Protein AF-A0A8T6WBG0-F1 (afdb_monomer)

Nearest PDB structures (foldseek):
  9izx-assembly1_D  TM=9.378E-01  e=7.095E-06  Homo sapiens
  9izv-assembly1_B  TM=9.318E-01  e=7.596E-06  Homo sapiens
  9izv-assembly1_D  TM=9.384E-01  e=1.143E-05  Homo sapiens
  9izx-assembly1_A  TM=9.392E-01  e=1.607E-05  Homo sapiens
  9izu-assembly1_D  TM=9.384E-01  e=1.720E-05  Homo sapiens

pLDDT: mean 95.85, std 5.96, range [59.31, 98.56]

Radius of gyration: 17.57 Å; Cα contacts (8 Å, |Δi|>4): 74; chains: 1; bounding box: 37×31×40 Å

Mean predicted aligned error: 3.53 Å

Sequence (93 aa):
MESKSEKILDVINPATQKLLAKVPVSTREEIDEAVKVARETFPMWRNTTPVARARYLFRLKELMEEHFEEVSRIQTMEHGKTIDESRGETRRG

Secondary structure (DSSP, 8-state):
-----S-EEEEE-TTT--EEEEEE---HHHHHHHHHHHHHHHHHHHHS-HHHHHHHHHHHHHHHHHTHHHHHHHHHHHH---HHHHHHHHHH-

Solvent-accessible surface area (backbone atoms only — not comparable to full-atom values): 5418 Å² total; per-residue (Å²): 134,82,82,89,41,90,48,71,43,78,41,48,22,69,83,77,71,42,81,74,49,77,45,67,49,79,42,72,68,58,51,52,49,52,52,49,53,52,61,71,47,40,68,59,61,70,66,48,51,71,70,61,54,46,53,57,53,51,52,49,50,51,51,50,61,76,42,38,70,59,55,15,47,49,47,18,44,62,70,52,50,54,61,69,56,25,44,54,45,65,72,71,103

Foldseek 3Di:
DDAPAPDKDFQAQPVPRDTDDIDGDHDPVNVVVVVVVCVVCVVVVVPPDPVRVVVVVVVVVVVLVVCVQVQLVVCCRRPVDDSVVSSVVSVPD

Structure (mmCIF, N/CA/C/O backbone):
data_AF-A0A8T6WBG0-F1
#
_entry.id   AF-A0A8T6WBG0-F1
#
loop_
_atom_site.group_PDB
_atom_site.id
_atom_site.type_symbol
_atom_site.label_atom_id
_atom_site.label_alt_id
_atom_site.label_comp_id
_atom_site.label_asym_id
_atom_site.label_entity_id
_atom_site.label_seq_id
_atom_site.pdbx_PDB_ins_code
_atom_site.Cartn_x
_atom_site.Cartn_y
_atom_site.Cartn_z
_atom_site.occupancy
_atom_site.B_iso_or_equiv
_atom_site.auth_seq_id
_atom_site.auth_comp_id
_atom_site.auth_asym_id
_atom_site.auth_atom_id
_atom_site.pdbx_PDB_model_num
ATOM 1 N N . MET A 1 1 ? 14.250 0.655 6.936 1.00 61.00 1 MET A N 1
ATOM 2 C CA . MET A 1 1 ? 14.725 1.979 7.386 1.00 61.00 1 MET A CA 1
ATOM 3 C C . MET A 1 1 ? 13.539 2.645 8.051 1.00 61.00 1 MET A C 1
ATOM 5 O O . MET A 1 1 ? 12.471 2.624 7.453 1.00 61.00 1 MET A O 1
ATOM 9 N N . GLU A 1 2 ? 13.683 3.117 9.283 1.00 83.88 2 GLU A N 1
ATOM 10 C CA . GLU A 1 2 ? 12.610 3.841 9.975 1.00 83.88 2 GLU A CA 1
ATOM 11 C C . GLU A 1 2 ? 12.614 5.315 9.552 1.00 83.88 2 GLU A C 1
ATOM 13 O O . GLU A 1 2 ? 13.666 5.844 9.182 1.00 83.88 2 GLU A O 1
ATOM 18 N N . SER A 1 3 ? 11.443 5.959 9.570 1.00 92.19 3 SER A N 1
ATOM 19 C CA . SER A 1 3 ? 11.332 7.387 9.257 1.00 92.19 3 SER A CA 1
ATOM 20 C C . SER A 1 3 ? 11.971 8.234 10.360 1.00 92.19 3 SER A C 1
ATOM 22 O O . SER A 1 3 ? 11.879 7.902 11.540 1.00 92.19 3 SER A O 1
ATOM 24 N N . LYS A 1 4 ? 12.587 9.353 9.979 1.00 93.12 4 LYS A N 1
ATOM 25 C CA . LYS A 1 4 ? 13.127 10.385 10.877 1.00 93.12 4 LYS A CA 1
ATOM 26 C C . LYS A 1 4 ? 12.091 11.451 11.243 1.00 93.12 4 LYS A C 1
ATOM 28 O O . LYS A 1 4 ? 12.450 12.478 11.812 1.00 93.12 4 LYS A O 1
ATOM 33 N N . SER A 1 5 ? 10.828 11.254 10.872 1.00 95.12 5 SER A N 1
ATOM 34 C CA . SER A 1 5 ? 9.773 12.217 11.153 1.00 95.12 5 SER A CA 1
ATOM 35 C C . SER A 1 5 ? 9.450 12.304 12.641 1.00 95.12 5 SER A C 1
ATOM 37 O O . SER A 1 5 ? 9.198 11.299 13.301 1.00 95.12 5 SER A O 1
ATOM 39 N N . GLU A 1 6 ? 9.366 13.531 13.146 1.00 94.50 6 GLU A N 1
ATOM 40 C CA . GLU A 1 6 ? 8.837 13.827 14.481 1.00 94.50 6 GLU A CA 1
ATOM 41 C C . GLU A 1 6 ? 7.300 13.912 14.487 1.00 94.50 6 GLU A C 1
ATOM 43 O O . GLU A 1 6 ? 6.671 13.913 15.546 1.00 94.50 6 GLU A O 1
ATOM 48 N N . LYS A 1 7 ? 6.669 13.980 13.305 1.00 96.50 7 LYS A N 1
ATOM 49 C CA . LYS A 1 7 ? 5.216 14.083 13.167 1.00 96.50 7 LYS A CA 1
ATOM 50 C C . LYS A 1 7 ? 4.615 1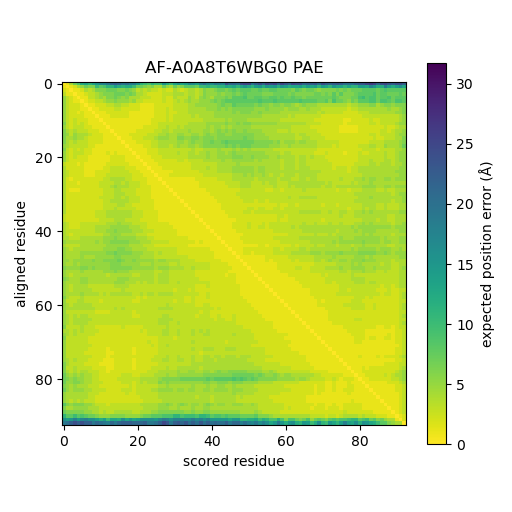2.708 12.902 1.00 96.50 7 LYS A C 1
ATOM 52 O O . LYS A 1 7 ? 4.796 12.135 11.832 1.00 96.50 7 LYS A O 1
ATOM 57 N N . ILE A 1 8 ? 3.817 12.233 13.850 1.00 96.81 8 ILE A N 1
ATOM 58 C CA . ILE A 1 8 ? 3.097 10.960 13.771 1.00 96.81 8 ILE A CA 1
ATOM 59 C C . ILE A 1 8 ? 1.595 11.221 13.622 1.00 96.81 8 ILE A C 1
ATOM 61 O O . ILE A 1 8 ? 1.053 12.118 14.269 1.00 96.81 8 ILE A O 1
ATOM 65 N N . LEU A 1 9 ? 0.929 10.444 12.769 1.00 97.06 9 LEU A N 1
ATOM 66 C CA . LEU A 1 9 ? -0.524 10.408 12.634 1.00 97.06 9 LEU A CA 1
ATOM 67 C C . LEU A 1 9 ? -1.075 9.121 13.234 1.00 97.06 9 LEU A C 1
ATOM 69 O O . LEU A 1 9 ? -0.549 8.033 12.998 1.00 97.06 9 LEU A O 1
ATOM 73 N N . ASP A 1 10 ? -2.172 9.261 13.962 1.00 97.62 10 ASP A N 1
ATOM 74 C CA . ASP A 1 10 ? -2.951 8.137 14.452 1.00 97.62 10 ASP A CA 1
ATOM 75 C C . ASP A 1 10 ? -3.928 7.681 13.358 1.00 97.62 10 ASP A C 1
ATOM 77 O O . ASP A 1 10 ? -4.711 8.474 12.831 1.00 97.62 10 ASP A O 1
ATOM 81 N N . VAL A 1 11 ? -3.898 6.392 13.030 1.00 97.44 11 VAL A N 1
ATOM 82 C CA . VAL A 1 11 ? -4.903 5.738 12.188 1.00 97.44 11 VAL A CA 1
ATOM 83 C C . VAL A 1 11 ? -5.982 5.204 13.116 1.00 97.44 11 VAL A C 1
ATOM 85 O O . VAL A 1 11 ? -5.730 4.307 13.923 1.00 97.44 11 VAL A O 1
ATOM 88 N N . ILE A 1 12 ? -7.178 5.777 13.035 1.00 97.81 12 ILE A N 1
ATOM 89 C CA . ILE A 1 12 ? -8.301 5.449 13.915 1.00 97.81 12 ILE A CA 1
ATOM 90 C C . ILE A 1 12 ? -9.329 4.635 13.142 1.00 97.81 12 ILE A C 1
ATOM 92 O O . ILE A 1 12 ? -9.706 4.997 12.032 1.00 97.81 12 ILE A O 1
ATOM 96 N N . ASN A 1 13 ? -9.833 3.566 13.755 1.00 97.50 13 ASN A N 1
ATOM 97 C CA . ASN A 1 13 ? -10.973 2.8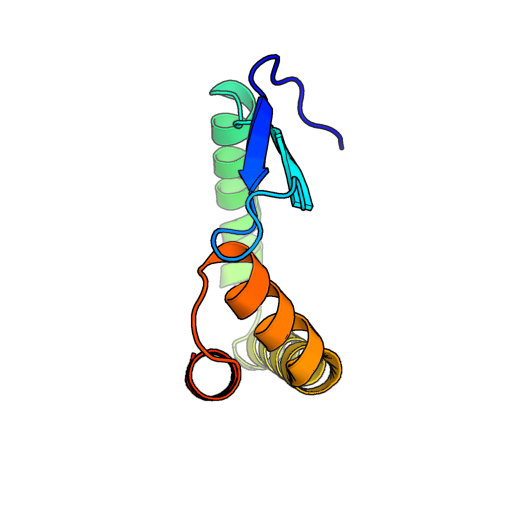39 13.220 1.00 97.50 13 ASN A CA 1
ATOM 98 C C . ASN A 1 13 ? -12.242 3.702 13.359 1.00 97.50 13 ASN A C 1
ATOM 100 O O . ASN A 1 13 ? -12.669 3.947 14.492 1.00 97.50 13 ASN A O 1
ATOM 104 N N . PRO A 1 14 ? -12.895 4.129 12.265 1.00 97.00 14 PRO A N 1
ATOM 105 C CA . PRO A 1 14 ? -14.007 5.074 12.342 1.00 97.00 14 PRO A CA 1
ATOM 106 C C . PRO A 1 14 ? -15.261 4.476 12.997 1.00 97.00 14 PRO A C 1
ATOM 108 O O . PRO A 1 14 ? -16.041 5.209 13.601 1.00 97.00 14 PRO A O 1
ATOM 111 N N . ALA A 1 15 ? -15.445 3.153 12.945 1.00 95.88 15 ALA A N 1
ATOM 112 C CA . ALA A 1 15 ? -16.602 2.486 13.541 1.00 95.88 15 ALA A CA 1
ATOM 113 C C . ALA A 1 15 ? -16.492 2.349 15.069 1.00 95.88 15 ALA A C 1
ATOM 115 O O . ALA A 1 15 ? -17.502 2.375 15.767 1.00 95.88 15 ALA A O 1
ATOM 116 N N . THR A 1 16 ? -15.275 2.190 15.598 1.00 95.88 16 THR A N 1
ATOM 117 C CA . THR A 1 16 ? -15.048 1.926 17.033 1.00 95.88 16 THR A CA 1
ATOM 118 C C . THR A 1 16 ? -14.324 3.048 17.769 1.00 95.88 16 THR A C 1
ATOM 120 O O . THR A 1 16 ? -14.250 3.007 18.995 1.00 95.88 16 THR A O 1
ATOM 123 N N . GLN A 1 17 ? -13.770 4.020 17.039 1.00 96.62 17 GLN A N 1
ATOM 124 C CA . GLN A 1 17 ? -12.923 5.105 17.549 1.00 96.62 17 GLN A CA 1
ATOM 125 C C . GLN A 1 17 ? -11.650 4.621 18.266 1.00 96.62 17 GLN A C 1
ATOM 127 O O . GLN A 1 17 ? -11.018 5.364 19.014 1.00 96.62 17 GLN A O 1
ATOM 132 N N . LYS A 1 18 ? -11.247 3.364 18.038 1.00 97.56 18 LYS A N 1
ATOM 133 C CA . LYS A 1 18 ? -10.015 2.792 18.590 1.00 97.56 18 LYS A CA 1
ATOM 134 C C . LYS A 1 18 ? -8.830 3.050 17.664 1.00 97.56 18 LYS A C 1
ATOM 136 O O . LYS A 1 18 ? -8.967 3.000 16.443 1.00 97.56 18 LYS A O 1
ATOM 141 N N . LEU A 1 19 ? -7.661 3.264 18.263 1.00 97.50 19 LEU A N 1
ATOM 142 C CA . LEU A 1 19 ? -6.388 3.357 17.552 1.00 97.50 19 LEU A CA 1
ATOM 143 C C . LEU A 1 19 ? -6.045 2.016 16.886 1.00 97.50 19 LEU A C 1
ATOM 145 O O . LEU A 1 19 ? -6.035 0.984 17.556 1.00 97.50 19 LEU A O 1
ATOM 149 N N . LEU A 1 20 ? -5.750 2.050 15.586 1.00 97.00 20 LEU A N 1
ATOM 150 C CA . LEU A 1 20 ? -5.274 0.906 14.804 1.00 97.00 20 LEU A CA 1
ATOM 151 C C . LEU A 1 20 ? -3.753 0.914 14.679 1.00 97.00 20 LEU A C 1
ATOM 153 O O . LEU A 1 20 ? -3.103 -0.094 14.937 1.00 97.00 20 LEU A O 1
ATOM 157 N N . ALA A 1 21 ? -3.190 2.055 14.282 1.00 96.12 21 ALA A N 1
ATOM 158 C CA . ALA A 1 21 ? -1.768 2.196 14.008 1.00 96.12 21 ALA A CA 1
ATOM 159 C C . ALA A 1 21 ? -1.308 3.644 14.187 1.00 96.12 21 ALA A C 1
ATOM 161 O O . ALA A 1 21 ? -2.114 4.571 14.243 1.00 96.12 21 ALA A O 1
ATOM 162 N N . LYS A 1 22 ? 0.011 3.826 14.246 1.00 96.38 22 LYS A N 1
ATOM 163 C CA . LYS A 1 22 ? 0.678 5.126 14.225 1.00 96.38 22 LYS A CA 1
ATOM 164 C C . LYS A 1 22 ? 1.612 5.174 13.028 1.00 96.38 22 LYS A C 1
ATOM 166 O O . LYS A 1 22 ? 2.470 4.304 12.906 1.00 96.38 22 LYS A O 1
ATOM 171 N N . VAL A 1 23 ? 1.446 6.166 12.160 1.00 96.06 23 VAL A N 1
ATOM 172 C CA . VAL A 1 23 ? 2.228 6.294 10.924 1.00 96.06 23 VAL A CA 1
ATOM 173 C C . VAL A 1 23 ? 2.981 7.625 10.893 1.00 96.06 23 VAL A C 1
ATOM 175 O O . VAL A 1 23 ? 2.393 8.664 11.196 1.00 96.06 23 VAL A O 1
ATOM 178 N N . PRO A 1 24 ? 4.280 7.635 10.556 1.00 97.00 24 PRO A N 1
ATOM 179 C CA . PRO A 1 24 ? 5.026 8.877 10.421 1.00 97.00 24 PRO A CA 1
ATOM 180 C C . PRO A 1 24 ? 4.589 9.647 9.172 1.00 97.00 24 PRO A C 1
ATOM 182 O O . PRO A 1 24 ? 4.338 9.064 8.118 1.00 97.00 24 PRO A O 1
ATOM 185 N N . VAL A 1 25 ? 4.535 10.974 9.270 1.00 96.56 25 VAL A N 1
ATOM 186 C CA . VAL A 1 25 ? 4.396 11.856 8.104 1.00 96.56 25 VAL A CA 1
ATOM 187 C C . VAL A 1 25 ? 5.775 12.051 7.507 1.00 96.56 25 VAL A C 1
ATOM 189 O O . VAL A 1 25 ? 6.604 12.698 8.141 1.00 96.56 25 VAL A O 1
ATOM 192 N N . SER A 1 26 ? 6.025 11.522 6.312 1.00 96.19 26 SER A N 1
ATOM 193 C CA . SER A 1 26 ? 7.349 11.604 5.685 1.00 96.19 26 SER A CA 1
ATOM 194 C C . SER A 1 26 ? 7.896 13.033 5.644 1.00 96.19 26 SER A C 1
ATOM 196 O O . SER A 1 26 ? 7.162 13.980 5.336 1.00 96.19 26 SER A O 1
ATOM 198 N N . THR A 1 27 ? 9.185 13.191 5.953 1.00 97.00 27 THR A N 1
ATOM 199 C CA . THR A 1 27 ? 9.852 14.499 5.868 1.00 97.00 27 THR A CA 1
ATOM 200 C C . THR A 1 27 ? 10.125 14.875 4.414 1.00 97.00 27 THR A C 1
ATOM 202 O O . THR A 1 27 ? 10.069 14.037 3.510 1.00 97.00 27 THR A O 1
ATOM 205 N N . ARG A 1 28 ? 10.449 16.148 4.165 1.00 96.81 28 ARG A N 1
ATOM 206 C CA . ARG A 1 28 ? 10.831 16.609 2.823 1.00 96.81 28 ARG A CA 1
ATOM 207 C C . ARG A 1 28 ? 12.025 15.817 2.288 1.00 96.81 28 ARG A C 1
ATOM 209 O O . ARG A 1 28 ? 12.006 15.387 1.144 1.00 96.81 28 ARG A O 1
ATOM 216 N N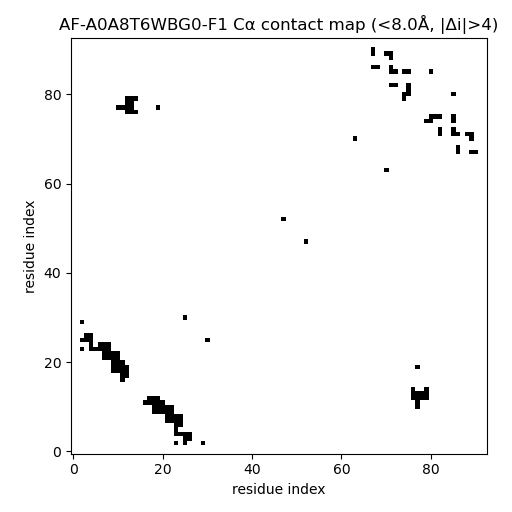 . GLU A 1 29 ? 13.021 15.593 3.132 1.00 97.31 29 GLU A N 1
ATOM 217 C CA . GLU A 1 29 ? 14.273 14.923 2.787 1.00 97.31 29 GLU A CA 1
ATOM 218 C C . GLU A 1 29 ? 14.040 13.452 2.421 1.00 97.31 29 GLU A C 1
ATOM 220 O O . GLU A 1 29 ? 14.655 12.944 1.489 1.00 97.31 29 GLU A O 1
ATOM 225 N N . GLU A 1 30 ? 13.125 12.771 3.117 1.00 96.94 30 GLU A N 1
ATOM 226 C CA . GLU A 1 30 ? 12.738 11.392 2.797 1.00 96.94 30 GLU A CA 1
ATOM 227 C C . GLU A 1 30 ? 12.038 11.297 1.440 1.00 96.94 30 GLU A C 1
ATOM 229 O O . GLU A 1 30 ? 12.299 10.369 0.672 1.00 96.94 30 GLU A O 1
ATOM 234 N N . ILE A 1 31 ? 11.175 12.268 1.125 1.00 96.88 31 ILE A N 1
ATOM 235 C CA . ILE A 1 31 ? 10.517 12.352 -0.181 1.00 96.88 31 ILE A CA 1
ATOM 236 C C . ILE A 1 31 ? 11.536 12.655 -1.284 1.00 96.88 31 ILE A C 1
ATOM 238 O O . ILE A 1 31 ? 11.520 11.990 -2.320 1.00 96.88 31 ILE A O 1
ATOM 242 N N . ASP A 1 32 ? 12.434 13.617 -1.067 1.00 98.12 32 ASP A N 1
ATOM 243 C CA . ASP A 1 32 ? 13.471 13.983 -2.036 1.00 98.12 32 ASP A CA 1
ATOM 244 C C . ASP A 1 32 ? 14.393 12.792 -2.337 1.00 98.12 32 ASP A C 1
ATOM 246 O O . ASP A 1 32 ? 14.679 12.507 -3.505 1.00 98.12 32 ASP A O 1
ATOM 250 N N . GLU A 1 33 ? 14.791 12.038 -1.308 1.00 97.50 33 GLU A N 1
ATOM 251 C CA . GLU A 1 33 ? 15.590 10.823 -1.467 1.00 97.50 33 GLU A CA 1
ATOM 252 C C . GLU A 1 33 ? 14.815 9.723 -2.208 1.00 97.50 33 GLU A C 1
ATOM 254 O O . GLU A 1 33 ? 15.335 9.136 -3.159 1.00 97.50 33 GLU A O 1
ATOM 259 N N . ALA A 1 34 ? 13.548 9.478 -1.856 1.00 97.06 34 ALA A N 1
ATOM 260 C CA . ALA A 1 34 ? 12.718 8.491 -2.548 1.00 97.06 34 ALA A CA 1
ATOM 261 C C . ALA A 1 34 ? 12.557 8.821 -4.045 1.00 97.06 34 ALA A C 1
ATOM 263 O O . ALA A 1 34 ? 12.677 7.938 -4.900 1.00 97.06 34 ALA A O 1
ATOM 264 N N . VAL A 1 35 ? 12.339 10.097 -4.381 1.00 98.31 35 VAL A N 1
ATOM 265 C CA . VAL A 1 35 ? 12.237 10.568 -5.771 1.00 98.31 35 VAL A CA 1
ATOM 266 C C . VAL A 1 35 ? 13.569 10.423 -6.502 1.00 98.31 35 VAL A C 1
ATOM 268 O O . VAL A 1 35 ? 13.586 9.987 -7.657 1.00 98.31 35 VAL A O 1
ATOM 271 N N . LYS A 1 36 ? 14.683 10.778 -5.856 1.00 98.44 36 LYS A N 1
ATOM 272 C CA . LYS A 1 36 ? 16.025 10.629 -6.423 1.00 98.44 36 LYS A CA 1
ATOM 273 C C . LYS A 1 36 ? 16.316 9.165 -6.758 1.00 98.44 36 LYS A C 1
ATOM 275 O O . LYS A 1 36 ? 16.606 8.868 -7.915 1.00 98.44 36 LYS A O 1
ATOM 280 N N . VAL A 1 37 ? 16.135 8.253 -5.803 1.00 98.19 37 VAL A N 1
ATOM 281 C CA . VAL A 1 37 ? 16.360 6.810 -5.996 1.00 98.19 37 VAL A CA 1
ATOM 282 C C . VAL A 1 37 ? 15.460 6.250 -7.100 1.00 98.19 37 VAL A C 1
ATOM 284 O O . VAL A 1 37 ? 15.925 5.503 -7.966 1.00 98.19 37 VAL A O 1
ATOM 287 N N . ALA A 1 38 ? 14.181 6.641 -7.128 1.00 98.25 38 ALA A N 1
ATOM 288 C CA . ALA A 1 38 ? 13.260 6.229 -8.183 1.00 98.25 38 ALA A CA 1
ATOM 289 C C . ALA A 1 38 ? 13.728 6.700 -9.572 1.00 98.25 38 ALA A C 1
ATOM 291 O O . ALA A 1 38 ? 13.709 5.921 -10.527 1.00 98.25 38 ALA A O 1
ATOM 292 N N . ARG A 1 39 ? 14.194 7.952 -9.693 1.00 98.44 39 ARG A N 1
ATOM 293 C CA . ARG A 1 39 ? 14.728 8.508 -10.949 1.00 98.44 39 ARG A CA 1
ATOM 294 C C . ARG A 1 39 ? 16.009 7.814 -11.396 1.00 98.44 39 ARG A C 1
ATOM 296 O O . ARG A 1 39 ? 16.132 7.499 -12.575 1.00 98.44 39 ARG A O 1
ATOM 303 N N . GLU A 1 40 ? 16.931 7.562 -10.476 1.00 98.56 40 GLU A N 1
ATOM 304 C CA . GLU A 1 40 ? 18.200 6.881 -10.755 1.00 98.56 40 GLU A CA 1
ATOM 305 C C . GLU A 1 40 ? 17.984 5.421 -11.183 1.00 98.56 40 GLU A C 1
ATOM 307 O O . GLU A 1 40 ? 18.676 4.924 -12.070 1.00 98.56 40 GLU A O 1
ATOM 312 N N . THR A 1 41 ? 16.973 4.750 -10.622 1.00 98.06 41 THR A N 1
ATOM 313 C CA . THR A 1 41 ? 16.659 3.342 -10.926 1.00 98.06 41 THR A CA 1
ATOM 314 C C . THR A 1 41 ? 15.796 3.185 -12.184 1.00 98.06 41 THR A C 1
ATOM 316 O O . THR A 1 41 ? 15.817 2.142 -12.846 1.00 98.06 41 THR A O 1
ATOM 319 N N . PHE A 1 42 ? 15.046 4.220 -12.570 1.00 98.44 42 PHE A N 1
ATOM 320 C CA . PHE A 1 42 ? 14.123 4.162 -13.704 1.00 98.44 42 PHE A CA 1
ATOM 321 C C . PHE A 1 42 ? 14.770 3.734 -15.039 1.00 98.44 42 PHE A C 1
ATOM 323 O O . PHE A 1 42 ? 14.157 2.913 -15.724 1.00 98.44 42 PHE A O 1
ATOM 330 N N . PRO A 1 43 ? 15.983 4.187 -15.433 1.00 98.38 43 PRO A N 1
ATOM 331 C CA . PRO A 1 43 ? 16.671 3.703 -16.634 1.00 98.38 43 PRO A CA 1
ATOM 332 C C . PRO A 1 43 ? 16.868 2.183 -16.675 1.00 98.38 43 PRO A C 1
ATOM 334 O O . PRO A 1 43 ? 16.684 1.564 -17.722 1.00 98.38 43 PRO A O 1
ATOM 337 N N . MET A 1 44 ? 17.189 1.563 -15.539 1.00 98.00 44 MET A N 1
ATOM 338 C CA . MET A 1 44 ? 17.294 0.107 -15.446 1.00 98.00 44 MET A CA 1
ATOM 339 C C . MET A 1 44 ? 15.916 -0.537 -15.633 1.00 98.00 44 MET A C 1
ATOM 341 O O . MET A 1 44 ? 15.754 -1.419 -16.473 1.00 98.00 44 MET A O 1
ATOM 345 N N . TRP A 1 45 ? 14.901 -0.044 -14.918 1.00 97.81 45 TRP A N 1
ATOM 346 C CA . TRP A 1 45 ? 13.544 -0.590 -14.988 1.00 97.81 45 TRP A CA 1
ATOM 347 C C . TRP A 1 45 ? 12.894 -0.453 -16.374 1.00 97.81 45 TRP A C 1
ATOM 349 O O . TRP A 1 45 ? 12.247 -1.387 -16.854 1.00 97.81 45 TRP A O 1
ATOM 359 N N . ARG A 1 46 ? 13.085 0.681 -17.063 1.00 97.31 46 ARG A N 1
ATOM 360 C CA . ARG A 1 46 ? 12.558 0.887 -18.425 1.00 97.31 46 ARG A CA 1
ATOM 361 C C . ARG A 1 46 ? 13.214 -0.041 -19.450 1.00 97.31 46 ARG A C 1
ATOM 363 O O . ARG A 1 46 ? 12.554 -0.405 -20.422 1.00 97.31 46 ARG A O 1
ATOM 370 N N . ASN A 1 47 ? 14.476 -0.420 -19.228 1.00 97.81 47 ASN A N 1
ATOM 371 C CA . ASN A 1 47 ? 15.232 -1.327 -20.094 1.00 97.81 47 ASN A CA 1
ATOM 372 C C . ASN A 1 47 ? 14.935 -2.809 -19.803 1.00 97.81 47 ASN A C 1
ATOM 374 O O . ASN A 1 47 ? 15.214 -3.661 -20.645 1.00 97.81 47 ASN A O 1
ATOM 378 N N . THR A 1 48 ? 14.325 -3.134 -18.658 1.00 97.88 48 THR A N 1
ATOM 379 C CA . THR A 1 48 ? 13.781 -4.472 -18.383 1.00 97.88 48 THR A CA 1
ATOM 380 C C . THR A 1 48 ? 12.757 -4.846 -19.451 1.00 97.88 48 THR A C 1
ATOM 382 O O . THR A 1 48 ? 11.863 -4.058 -19.753 1.00 97.88 48 THR A O 1
ATOM 385 N N . THR A 1 49 ? 12.838 -6.051 -20.021 1.00 98.31 49 THR A N 1
ATOM 386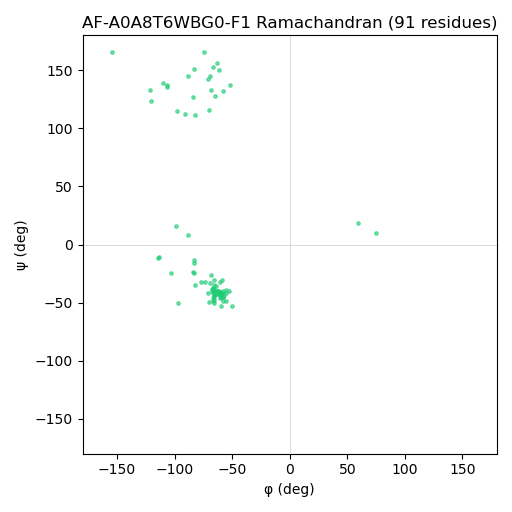 C CA . THR A 1 49 ? 11.919 -6.462 -21.095 1.00 98.31 49 THR A CA 1
ATOM 387 C C . THR A 1 49 ? 10.457 -6.465 -20.622 1.00 98.31 49 THR A C 1
ATOM 389 O O . THR A 1 49 ? 10.190 -6.737 -19.446 1.00 98.31 49 THR A O 1
ATOM 392 N N . PRO A 1 50 ? 9.474 -6.215 -21.512 1.00 98.12 50 PRO A N 1
ATOM 393 C CA . PRO A 1 50 ? 8.059 -6.249 -21.138 1.00 98.12 50 PRO A CA 1
ATOM 394 C C . PRO A 1 50 ? 7.636 -7.554 -20.449 1.00 98.12 50 PRO A C 1
ATOM 396 O O . PRO A 1 50 ? 6.921 -7.513 -19.451 1.00 98.12 50 PRO A O 1
ATOM 399 N N . VAL A 1 51 ? 8.138 -8.700 -20.923 1.00 98.25 51 VAL A N 1
ATOM 400 C CA . VAL A 1 51 ? 7.856 -10.023 -20.338 1.00 98.25 51 VAL A CA 1
ATOM 401 C C . VAL A 1 51 ? 8.409 -10.138 -18.917 1.00 98.25 51 VAL A C 1
ATOM 403 O O . VAL A 1 51 ? 7.726 -10.649 -18.034 1.00 98.25 51 VAL A O 1
ATOM 406 N N . ALA A 1 52 ? 9.625 -9.647 -18.666 1.00 98.12 52 ALA A N 1
ATOM 407 C CA . ALA A 1 52 ? 10.199 -9.669 -17.324 1.00 98.12 52 ALA A CA 1
ATOM 408 C C . ALA A 1 52 ? 9.421 -8.758 -16.361 1.00 98.12 52 ALA A C 1
ATOM 410 O O . ALA A 1 52 ? 9.107 -9.188 -15.255 1.00 98.12 52 ALA A O 1
ATOM 411 N N . ARG A 1 53 ? 9.013 -7.553 -16.791 1.00 98.00 53 ARG A N 1
ATOM 412 C CA . ARG A 1 53 ? 8.137 -6.680 -15.983 1.00 98.00 53 ARG A CA 1
ATOM 413 C C . ARG A 1 53 ? 6.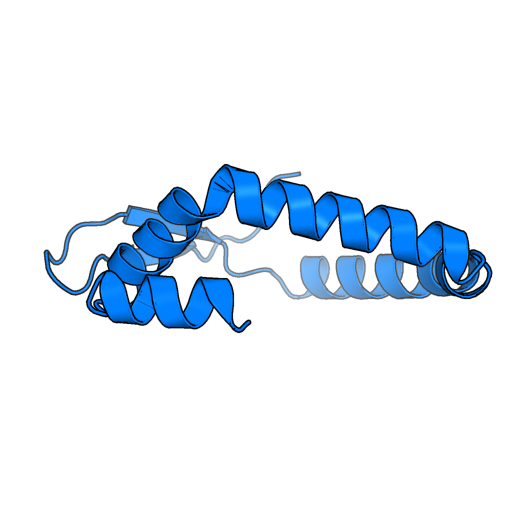797 -7.344 -15.668 1.00 98.00 53 ARG A C 1
ATOM 415 O O . ARG A 1 53 ? 6.352 -7.291 -14.526 1.00 98.00 53 ARG A O 1
ATOM 422 N N . ALA A 1 54 ? 6.191 -8.010 -16.652 1.00 98.19 54 ALA A N 1
ATOM 423 C CA . ALA A 1 54 ? 4.939 -8.733 -16.459 1.00 98.19 54 ALA A CA 1
ATOM 424 C C . ALA A 1 54 ? 5.060 -9.803 -15.365 1.00 98.19 54 ALA A C 1
ATOM 426 O O . ALA A 1 54 ? 4.162 -9.908 -14.540 1.00 98.19 54 ALA A O 1
ATOM 427 N N . ARG A 1 55 ? 6.178 -10.541 -15.284 1.00 98.19 55 ARG A N 1
ATOM 428 C CA . ARG A 1 55 ? 6.393 -11.536 -14.213 1.00 98.19 55 ARG A CA 1
ATOM 429 C C . ARG A 1 55 ? 6.329 -10.922 -12.812 1.00 98.19 55 ARG A C 1
ATOM 431 O O . ARG A 1 55 ? 5.698 -11.505 -11.939 1.00 98.19 55 ARG A O 1
ATOM 438 N N . TYR A 1 56 ? 6.922 -9.744 -12.602 1.00 97.56 56 TYR A N 1
ATOM 439 C CA . TYR A 1 56 ? 6.826 -9.045 -11.314 1.00 97.56 56 TYR A CA 1
ATOM 440 C C . TYR A 1 56 ? 5.386 -8.619 -10.996 1.00 97.56 56 TYR A C 1
ATOM 442 O O . TYR A 1 56 ? 4.937 -8.784 -9.866 1.00 97.56 56 TYR A O 1
ATOM 450 N N . LEU A 1 57 ? 4.645 -8.125 -11.993 1.00 97.25 57 LEU A N 1
ATOM 451 C CA . LEU A 1 57 ? 3.242 -7.733 -11.824 1.00 97.25 57 LEU A CA 1
ATOM 452 C C . LEU A 1 57 ? 2.324 -8.937 -11.565 1.00 97.25 57 LEU A C 1
ATOM 454 O O . LEU A 1 57 ? 1.431 -8.850 -10.730 1.00 97.25 57 LEU A O 1
ATOM 458 N N . PHE A 1 58 ? 2.561 -10.074 -12.222 1.00 97.50 58 PHE A N 1
ATOM 459 C CA . PHE A 1 58 ? 1.828 -11.310 -11.942 1.00 97.50 58 PHE A CA 1
ATOM 460 C C . PHE A 1 58 ? 2.135 -11.844 -10.546 1.00 97.50 58 PHE A C 1
ATOM 462 O O . PHE A 1 58 ? 1.212 -12.259 -9.854 1.00 97.50 58 PHE A O 1
ATOM 469 N N . ARG A 1 59 ? 3.389 -11.752 -10.086 1.00 98.19 59 ARG A N 1
ATOM 470 C CA . ARG A 1 59 ? 3.713 -12.112 -8.704 1.00 98.19 59 ARG A CA 1
ATOM 471 C C . ARG A 1 59 ? 3.010 -11.201 -7.695 1.00 98.19 59 ARG A C 1
ATOM 473 O O . ARG A 1 59 ? 2.521 -11.689 -6.683 1.00 98.19 59 ARG A O 1
ATOM 480 N N . LEU A 1 60 ? 2.929 -9.897 -7.973 1.00 97.00 60 LEU A N 1
ATOM 481 C CA . LEU A 1 60 ? 2.139 -8.973 -7.158 1.00 97.00 60 LEU A CA 1
ATOM 482 C C . LEU A 1 60 ? 0.657 -9.372 -7.152 1.00 97.00 60 LEU A C 1
ATOM 484 O O . LEU A 1 60 ? 0.069 -9.446 -6.083 1.00 97.00 60 LEU A O 1
ATOM 488 N N . LYS A 1 61 ? 0.071 -9.687 -8.314 1.00 95.88 61 LYS A N 1
ATOM 489 C CA . LYS A 1 61 ? -1.312 -10.180 -8.411 1.00 95.88 61 LYS A CA 1
ATOM 490 C C . LYS A 1 61 ? -1.536 -11.425 -7.549 1.00 95.88 61 LYS A C 1
ATOM 492 O O . LYS A 1 61 ? -2.503 -11.457 -6.802 1.00 95.88 61 LYS A O 1
ATOM 497 N N . GLU A 1 62 ? -0.658 -12.422 -7.638 1.00 97.38 62 GLU A N 1
ATOM 498 C CA . GLU A 1 62 ? -0.755 -13.646 -6.830 1.00 97.38 62 GLU A CA 1
ATOM 499 C C . GLU A 1 62 ? -0.754 -13.332 -5.331 1.00 97.38 62 GLU A C 1
ATOM 501 O O . GLU A 1 62 ? -1.589 -13.854 -4.603 1.00 97.38 62 GLU A O 1
ATOM 506 N N . LEU A 1 63 ? 0.138 -12.443 -4.880 1.00 97.38 63 LEU A N 1
ATOM 507 C CA . LEU A 1 63 ? 0.187 -12.007 -3.481 1.00 97.38 63 LEU A CA 1
ATOM 508 C C . LEU A 1 63 ? -1.090 -11.258 -3.072 1.00 97.38 63 LEU A C 1
ATOM 510 O O . LEU A 1 63 ? -1.617 -11.483 -1.989 1.00 97.38 63 LEU A O 1
ATOM 514 N N . MET A 1 64 ? -1.620 -10.394 -3.939 1.00 96.19 64 MET A N 1
ATOM 515 C CA . MET A 1 64 ? -2.885 -9.695 -3.684 1.00 96.19 64 MET A CA 1
ATOM 516 C C . MET A 1 64 ? -4.070 -10.669 -3.590 1.00 96.19 64 MET A C 1
ATOM 518 O O . MET A 1 64 ? -4.970 -10.456 -2.783 1.00 96.19 64 MET A O 1
ATOM 522 N N . GLU A 1 65 ? -4.075 -11.742 -4.385 1.00 96.12 65 GLU A N 1
ATOM 523 C CA . GLU A 1 65 ? -5.084 -12.806 -4.316 1.00 96.12 65 GLU A CA 1
ATOM 524 C C . GLU A 1 65 ? -4.925 -13.666 -3.053 1.00 96.12 65 GLU A C 1
ATOM 526 O O . GLU A 1 65 ? -5.920 -13.976 -2.398 1.00 96.12 65 GLU A O 1
ATOM 531 N N . GLU A 1 66 ? -3.689 -14.010 -2.682 1.00 98.00 66 GLU A N 1
ATOM 532 C CA . GLU A 1 66 ? -3.353 -14.760 -1.465 1.00 98.00 66 GLU A CA 1
ATOM 533 C C . GLU A 1 66 ? -3.797 -14.010 -0.198 1.00 98.00 66 GLU A C 1
ATOM 535 O O . GLU A 1 66 ? -4.396 -14.602 0.699 1.00 98.00 66 GLU A O 1
ATOM 540 N N . HIS A 1 67 ? -3.592 -12.690 -0.163 1.00 97.94 67 HIS A N 1
ATOM 541 C CA . HIS A 1 67 ? -3.933 -11.817 0.966 1.00 97.94 67 HIS A CA 1
ATOM 542 C C . HIS A 1 67 ? -5.266 -11.070 0.795 1.00 97.94 67 HIS A C 1
ATOM 544 O O . HIS A 1 67 ? -5.541 -10.109 1.516 1.00 97.94 67 HIS A O 1
ATOM 550 N N . PHE A 1 68 ? -6.122 -11.500 -0.137 1.00 97.81 68 PHE A N 1
ATOM 551 C CA . PHE A 1 68 ? -7.335 -10.775 -0.535 1.00 97.81 68 PHE A CA 1
ATOM 552 C C . PHE A 1 68 ? -8.217 -10.343 0.649 1.00 97.81 68 PHE A C 1
ATOM 554 O O . PHE A 1 68 ? -8.563 -9.170 0.795 1.00 97.81 68 PHE A O 1
ATOM 561 N N . GLU A 1 69 ? -8.568 -11.291 1.520 1.00 98.00 69 GLU A N 1
ATOM 562 C CA . GLU A 1 69 ? -9.462 -11.034 2.655 1.00 98.00 69 GLU A CA 1
ATOM 563 C C . GLU A 1 69 ? -8.800 -10.139 3.715 1.00 98.00 69 GLU A C 1
ATOM 565 O O . GLU A 1 69 ? -9.478 -9.331 4.350 1.00 98.00 69 GLU A O 1
ATOM 570 N N . GLU A 1 70 ? -7.483 -10.253 3.895 1.00 98.00 70 GLU A N 1
ATOM 571 C CA . GLU A 1 70 ? -6.714 -9.417 4.819 1.00 98.00 70 GLU A CA 1
ATOM 572 C C . GL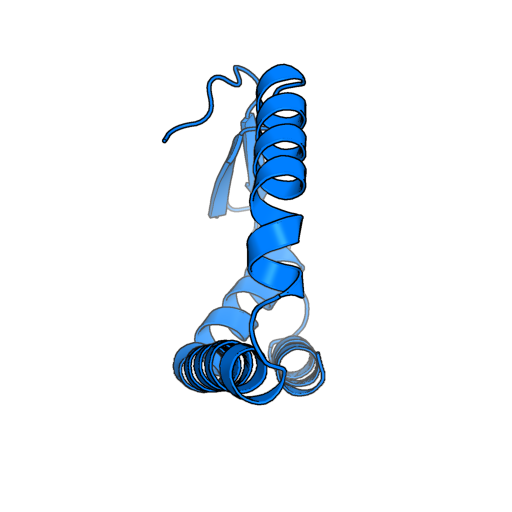U A 1 70 ? -6.725 -7.955 4.360 1.00 98.00 70 GLU A C 1
ATOM 574 O O . GLU A 1 70 ? -7.121 -7.071 5.122 1.00 98.00 70 GLU A O 1
ATOM 579 N N . VAL A 1 71 ? -6.397 -7.708 3.088 1.00 97.06 71 VAL A N 1
ATOM 580 C CA . VAL A 1 71 ? -6.413 -6.366 2.487 1.00 97.06 71 VAL A CA 1
ATOM 581 C C . VAL A 1 71 ? -7.816 -5.754 2.544 1.00 97.06 71 VAL A C 1
ATOM 583 O O . VAL A 1 71 ? -7.971 -4.598 2.945 1.00 97.06 71 VAL A O 1
ATOM 586 N N . SER A 1 72 ? -8.862 -6.532 2.240 1.00 98.06 72 SER A N 1
ATOM 587 C CA . SER A 1 72 ? -10.252 -6.063 2.352 1.00 98.06 72 SER A CA 1
ATOM 588 C C . SER A 1 72 ? -10.628 -5.677 3.787 1.00 98.06 72 SER A C 1
ATOM 590 O O . SER A 1 72 ? -11.299 -4.667 4.009 1.00 98.06 72 SER A O 1
ATOM 592 N N . ARG A 1 73 ? -10.176 -6.440 4.790 1.00 97.69 73 ARG A N 1
ATOM 593 C CA . ARG A 1 73 ? -10.417 -6.110 6.202 1.00 97.69 73 ARG A CA 1
ATOM 594 C C . ARG A 1 73 ? -9.678 -4.856 6.634 1.00 97.69 73 ARG A C 1
ATOM 596 O O . ARG A 1 73 ? -10.267 -4.059 7.358 1.00 97.69 73 ARG A O 1
ATOM 603 N N . ILE A 1 74 ? -8.439 -4.657 6.184 1.00 96.81 74 ILE A N 1
ATOM 604 C CA . ILE A 1 74 ? -7.685 -3.421 6.442 1.00 96.81 74 ILE A CA 1
ATOM 605 C C . ILE A 1 74 ? -8.468 -2.218 5.907 1.00 96.81 74 ILE A C 1
ATOM 607 O O . ILE A 1 74 ? -8.747 -1.293 6.667 1.00 96.81 74 ILE A O 1
ATOM 611 N N . GLN A 1 75 ? -8.952 -2.277 4.663 1.00 96.50 75 GLN A N 1
ATOM 612 C CA . GLN A 1 75 ? -9.772 -1.205 4.089 1.00 96.50 75 GLN A CA 1
ATOM 613 C C . GLN A 1 75 ? -11.035 -0.914 4.912 1.00 96.50 75 GLN A C 1
ATOM 615 O O . GLN A 1 75 ? -11.332 0.250 5.184 1.00 96.50 75 GLN A O 1
ATOM 620 N N . THR A 1 76 ? -11.765 -1.951 5.335 1.00 97.81 76 THR A N 1
ATOM 621 C CA . THR A 1 76 ? -12.937 -1.810 6.216 1.00 97.81 76 THR A CA 1
ATOM 622 C C . THR A 1 76 ? -12.561 -1.149 7.546 1.00 97.81 76 THR A C 1
ATOM 624 O O . THR A 1 76 ? -13.250 -0.235 7.997 1.00 97.81 76 THR A O 1
ATOM 627 N N . MET A 1 77 ? -11.463 -1.579 8.173 1.00 97.81 77 MET A N 1
ATOM 628 C CA . MET A 1 77 ? -11.019 -1.042 9.460 1.00 97.81 77 MET A CA 1
ATOM 629 C C . MET A 1 77 ? -10.576 0.417 9.366 1.00 97.81 77 MET A C 1
ATOM 631 O O . MET A 1 77 ? -10.855 1.170 10.290 1.00 97.81 77 MET A O 1
ATOM 635 N N . GLU A 1 78 ? -9.922 0.821 8.279 1.00 96.31 78 GLU A N 1
ATOM 636 C CA . GLU A 1 78 ? -9.415 2.186 8.101 1.00 96.31 78 GLU A CA 1
ATOM 637 C C . GLU A 1 78 ? -10.485 3.166 7.598 1.00 96.31 78 GLU A C 1
ATOM 639 O O . GLU A 1 78 ? -10.491 4.327 7.997 1.00 96.31 78 GLU A O 1
ATOM 644 N N . HIS A 1 79 ? -11.414 2.711 6.749 1.00 95.31 79 HIS A N 1
ATOM 645 C CA . HIS A 1 79 ? -12.352 3.593 6.038 1.00 95.31 79 HIS A CA 1
ATOM 646 C C . HIS A 1 79 ? -13.816 3.421 6.462 1.00 95.31 79 HIS A C 1
ATOM 648 O O . HIS A 1 79 ? -14.660 4.223 6.069 1.00 95.31 79 HIS A O 1
ATOM 654 N N . GLY A 1 80 ? -14.147 2.387 7.242 1.00 94.88 80 GLY A N 1
ATOM 655 C CA . GLY A 1 80 ? -15.504 2.145 7.747 1.00 94.88 80 GLY A CA 1
ATOM 656 C C . GLY A 1 80 ? -16.504 1.610 6.718 1.00 94.88 80 GLY A C 1
ATOM 657 O O . GLY A 1 80 ? -17.696 1.552 7.015 1.00 94.88 80 GLY A O 1
ATOM 658 N N . LYS A 1 81 ? -16.041 1.224 5.521 1.00 94.69 81 LYS A N 1
ATOM 659 C CA . LYS A 1 81 ? -16.863 0.566 4.491 1.00 94.69 81 LYS A CA 1
ATOM 660 C C . LYS A 1 81 ? -17.376 -0.782 4.993 1.00 94.69 81 LYS A C 1
ATOM 662 O O . LYS A 1 81 ? -16.759 -1.403 5.857 1.00 94.69 81 LYS A O 1
ATOM 667 N N . THR A 1 82 ? -18.477 -1.268 4.428 1.00 96.75 82 THR A N 1
ATOM 668 C CA . THR A 1 82 ? -18.880 -2.658 4.680 1.00 96.75 82 THR A CA 1
ATOM 669 C C . THR A 1 82 ? -17.859 -3.624 4.071 1.00 96.75 82 THR A C 1
ATOM 671 O O . THR A 1 82 ? -17.205 -3.307 3.074 1.00 96.75 82 THR A O 1
ATOM 674 N N . ILE A 1 83 ? -17.725 -4.828 4.638 1.00 97.81 83 ILE A N 1
ATOM 675 C CA . ILE A 1 83 ? -16.737 -5.801 4.142 1.00 97.81 83 ILE A CA 1
ATOM 676 C C . ILE A 1 83 ? -16.987 -6.194 2.680 1.00 97.81 83 ILE A C 1
ATOM 678 O O . ILE A 1 83 ? -16.039 -6.427 1.936 1.00 97.81 83 ILE A O 1
ATOM 682 N N . ASP A 1 84 ? -18.245 -6.219 2.237 1.00 97.62 84 ASP A N 1
ATOM 683 C CA . ASP A 1 84 ? -18.583 -6.566 0.857 1.00 97.62 84 ASP A CA 1
ATOM 684 C C . ASP A 1 84 ? -18.226 -5.444 -0.131 1.00 97.62 84 ASP A C 1
ATOM 686 O O . ASP A 1 84 ? -17.784 -5.732 -1.245 1.00 97.62 84 ASP A O 1
ATOM 690 N N . GLU A 1 85 ? -18.308 -4.175 0.283 1.00 96.81 85 GLU A N 1
ATOM 691 C CA . GLU A 1 85 ? -17.775 -3.049 -0.495 1.00 96.81 85 GLU A CA 1
ATOM 692 C C . GLU A 1 85 ? -16.246 -3.118 -0.595 1.00 96.81 85 GLU A C 1
ATOM 694 O O . GLU A 1 85 ? -15.709 -3.030 -1.700 1.00 96.81 85 GLU A O 1
ATOM 699 N N . SER A 1 86 ? -15.541 -3.349 0.522 1.00 97.50 86 SER A N 1
ATOM 700 C CA . SER A 1 86 ? -14.075 -3.498 0.528 1.00 97.50 86 SER A CA 1
ATOM 701 C C . SER A 1 86 ? -13.599 -4.681 -0.324 1.00 97.50 86 SER A C 1
ATOM 703 O O . SER A 1 86 ? -12.638 -4.556 -1.083 1.00 97.50 86 SER A O 1
ATOM 705 N N . ARG A 1 87 ? -14.303 -5.819 -0.277 1.00 97.44 87 ARG A N 1
ATOM 706 C CA . ARG A 1 87 ? -14.049 -6.968 -1.164 1.00 97.44 87 ARG A CA 1
ATOM 707 C C . ARG A 1 87 ? -14.280 -6.616 -2.628 1.00 97.44 87 ARG A C 1
ATOM 709 O O . ARG A 1 87 ? -13.497 -7.017 -3.488 1.00 97.44 87 ARG A O 1
ATOM 716 N N . GLY A 1 88 ? -15.353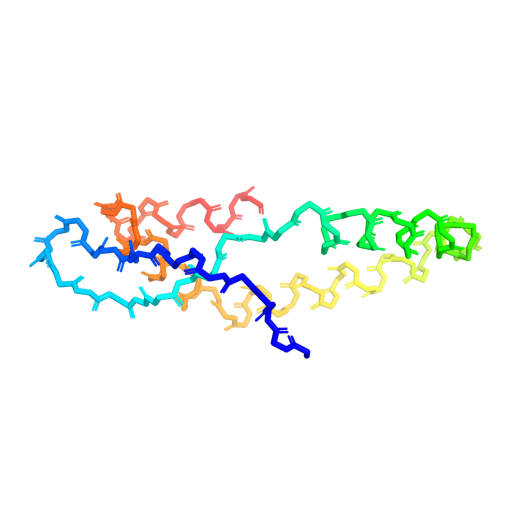 -5.882 -2.922 1.00 96.19 88 GLY A N 1
ATOM 717 C CA . GLY A 1 88 ? -15.656 -5.405 -4.269 1.00 96.19 88 GLY A CA 1
ATOM 718 C C . GLY A 1 88 ? -14.551 -4.512 -4.835 1.00 96.19 88 GLY A C 1
ATOM 719 O O . GLY A 1 88 ? -14.183 -4.668 -5.997 1.00 96.19 88 GLY A O 1
ATOM 720 N N . GLU A 1 89 ? -14.001 -3.621 -4.012 1.00 94.75 89 GLU A N 1
ATOM 721 C CA . GLU A 1 89 ? -12.893 -2.733 -4.370 1.00 94.75 89 GLU A CA 1
ATOM 722 C C . GLU A 1 89 ? -11.576 -3.491 -4.539 1.00 94.75 89 GLU A C 1
ATOM 724 O O . GLU A 1 89 ? -10.960 -3.391 -5.595 1.00 94.75 89 GLU A O 1
ATOM 729 N N . THR A 1 90 ? -11.200 -4.338 -3.576 1.00 93.94 90 THR A N 1
ATOM 730 C CA . THR A 1 90 ? -9.965 -5.147 -3.635 1.00 93.94 90 THR A CA 1
ATOM 731 C C . THR A 1 90 ? -9.931 -6.060 -4.866 1.00 93.94 90 THR A C 1
ATOM 733 O O . THR A 1 90 ? -8.867 -6.353 -5.399 1.00 93.94 90 THR A O 1
ATOM 736 N N . ARG A 1 91 ? -11.095 -6.519 -5.347 1.00 89.00 91 ARG A N 1
ATOM 737 C CA . ARG A 1 91 ? -11.191 -7.412 -6.512 1.00 89.00 91 ARG A CA 1
ATOM 738 C C . ARG A 1 91 ? -11.160 -6.690 -7.861 1.00 89.00 91 ARG A C 1
ATOM 740 O O . ARG A 1 91 ? -10.890 -7.332 -8.873 1.00 89.00 91 ARG A O 1
ATOM 747 N N . ARG A 1 92 ? -11.554 -5.413 -7.895 1.00 78.44 92 ARG A N 1
ATOM 748 C CA . ARG A 1 92 ? -11.671 -4.607 -9.126 1.00 78.44 92 ARG A CA 1
ATOM 749 C C . ARG A 1 92 ? -10.510 -3.630 -9.317 1.00 78.44 92 ARG A C 1
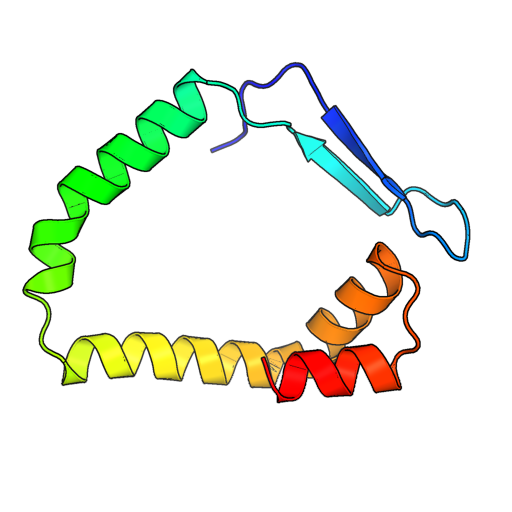ATOM 751 O O . ARG A 1 92 ? -10.308 -3.202 -10.452 1.00 78.44 92 ARG A O 1
ATOM 758 N N . GLY A 1 93 ? -9.848 -3.240 -8.226 1.00 59.31 93 GLY A N 1
ATOM 759 C CA . GLY A 1 93 ? -8.662 -2.383 -8.215 1.00 59.31 93 GLY A CA 1
ATOM 760 C C . GLY A 1 93 ? -7.405 -3.070 -8.723 1.00 59.31 93 GLY A C 1
ATOM 761 O O . GLY A 1 93 ? -7.372 -4.321 -8.755 1.00 59.31 93 GLY A O 1
#

=== Feature glossary ===
Reading guide. The protein is described through the following features:

Foldseek 3Di. A 3Di character summarizes, for each residue, the relative orientation of the Cα frame of its nearest spatial neighbor. Because it encodes fold topology rather than chemistry, 3Di alignments detect remote structural similarity that sequence alignment misses.

Contact-map, Ramachandran, and PAE plots. Plot images: a contact map (which residues are close in 3D, as an N×N binary image), a Ramachandran scatter (backbone torsion angles, revealing secondary-structure composition at a glance), and — for AlphaFold structures — a PAE heatmap (pairwise prediction confidence).

Radius of gyration, Cα contacts, bounding box. Radius of gyration (Rg) is the root-mean-square distance of Cα atoms from their centroid — a single number for overall size and compactness. A globular domain of N residues has Rg ≈ 2.2·N^0.38 Å; an extended or disordered chain has a much larger Rg. The Cα contact count is the number of residue pairs whose Cα atoms are within 8 Å and are more than four positions apart in sequence — a standard proxy for tertiary packing density. The bounding box is the smallest axis-aligned box enclosing all Cα atoms.

Secon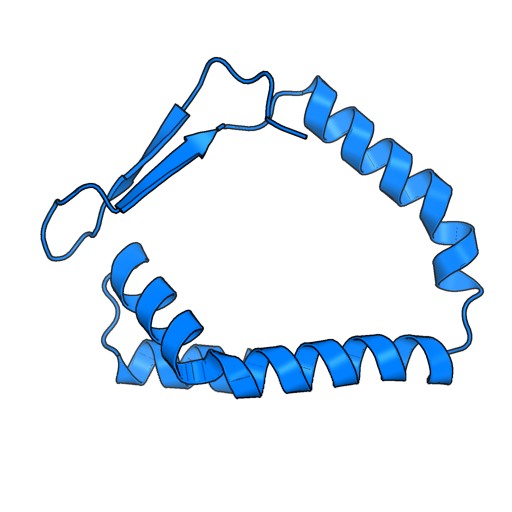dary structure (8-state, DSSP). Eight-state secondary structure (DSSP): H is the canonical α-helix, G the tighter 3₁₀-helix, I the wider π-helix; E/B are β-structure, T and S are turns and bends, and '-' is everything else. DSSP derives these from the pattern of main-chain N–H···O=C hydrogen bonds, not from the sequence.

B-factor. B-factor (Debye–Waller factor) reflects atomic displacement in the crystal lattice. It is an experimental observable (units Å²), not a prediction; low values mean the atom is pinned down, high values mean it moves or is heterogeneous across the crystal.

pLDDT. pLDDT is the predicted lDDT-Cα score: AlphaFold's confidence that the local environment of each residue (all inter-atomic distances within 15 Å) is correctly placed. It is a per-residue number between 0 and 100, with higher meaning more reliable.

Nearest PDB structures. Nearest PDB neighbors are the top structural matches found by Foldseek when searching this structure against the entire Protein Data Bank. Each hit reports a TM-score (0 to 1; >0.5 almost always implies the same fold) and an E-value. These are *structural* homologs — they may share no detectable sequence similarity.

Solvent-accessible surface area. Accessible surface area quantifies burial. A residue with SASA near zero is packed into the hydrophobic core; one with SASA >100 Å² sits on the surface. Computed here via the Shrake–Rupley numerical algorithm with a 1.4 Å probe.

Rendered structure images. Structure images are PyMOL renders from six orthogonal camera directions. Cartoon representation draws helices as coils and strands as arrows; sticks shows the backbone as bonds; surface shows the solvent-excluded envelope. Rainbow coloring maps sequence position to hue (blue→red, N→C); chain coloring assigns a distinct color per polypeptide.

Backbone torsions (φ/ψ). φ (phi) and ψ (psi) are the two rotatable backbone dihedrals per residue: φ is the C(i-1)–N–Cα–C torsion, ψ is the N–Cα–C–N(i+1) torsion, both in degrees on (−180°, 180°]. α-helical residues cluster near (−60°, −45°); β-strand residues near (−120°, +130°). A Ramachandran plot is simply a scatter of (φ, ψ) for every residue.

Predicted aligned error. Predicted Aligned Error (PAE) is an AlphaFold confidence matrix: entry (i, j) is the expected error in the position of residue j, in ångströms, when the prediction is superimposed on the true structure at residue i. Low PAE within a block of residues means that block is internally rigid and well-predicted; high PAE between two blocks means their relative placement is uncertain even if each block individually is confident.

mmCIF coordinates. Structure coordinates are given as an mmCIF _atom_site loop: one row per atom with element, residue name, chain id, sequence number, and x/y/z position in Å. Only the four main-chain atoms per residue are included here; side chains are omitted to keep the record compact.

InterPro / GO / CATH / organism. Database cross-references. InterPro integrates a dozen domain/family signature databases into unified entries with residue-range hits. GO terms attach function/process/location labels with evidence codes. CATH codes position the fold in a four-level structural taxonomy. Organism is the NCBI-taxonomy species name.

Secondary structure (3-state, P-SEA). SS3 is a coarse helix/strand/coil call (letters a/b/c) made by the P-SEA algorithm from inter-Cα distances and dihedrals. It is less detailed than DSSP but needs only Cα positions.

Sequence. Sequence gives the chain of amino acids in standard one-letter code (A=alanine, C=cysteine, …, Y=tyrosine), read N→C. It is the only feature that is directly encoded by the gene; all structural features are derived from the folded form of this sequence.